Protein AF-A0A558BSB6-F1 (afdb_monomer)

Radius of gyration: 21.32 Å; Cα contacts (8 Å, |Δi|>4): 314; chains: 1; bounding box: 50×53×69 Å

Secondary structure (DSSP, 8-state):
--------SSS--------EE--HHHHHHHHHHHHHHHHHHHHHHHHTSEEEEEEEEETT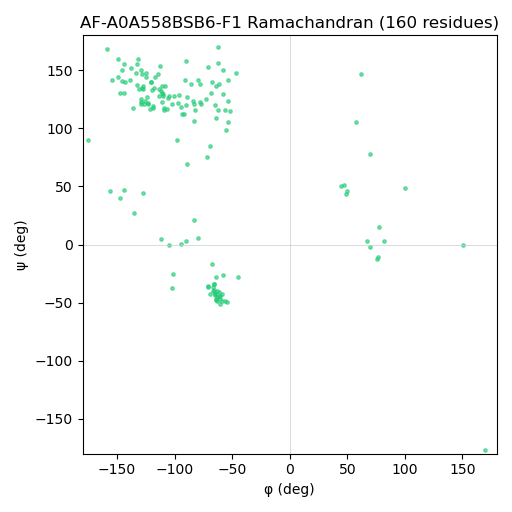EEEEEEEEEEEE--SSSSPPEEEEEEEEEEE-TTS-EEEEEEEEETTEEEEEEEEETTEEEEEEE-PPPTT-GGGS-SS-EEEETTTEEEETTEEEEPPP--

Mean predicted aligned error: 10.02 Å

Solvent-accessible surface area (backbone atoms only — not comparable to full-atom values): 9393 Å² total; per-residue (Å²): 138,84,79,88,87,89,87,85,85,84,84,76,86,74,71,79,70,67,67,70,42,69,53,50,67,60,23,49,51,48,44,49,52,52,51,50,53,50,52,51,53,51,51,55,53,54,75,65,23,68,78,45,77,48,79,49,80,56,97,82,37,50,34,43,38,38,34,34,50,32,77,47,75,57,90,74,94,57,73,83,36,44,37,37,38,39,39,38,40,36,45,45,86,86,73,50,36,39,36,37,40,37,34,25,50,74,85,40,67,36,33,41,38,34,26,52,71,88,39,72,48,36,37,41,32,44,78,72,65,89,94,57,74,90,82,62,79,92,69,35,34,38,40,37,68,92,41,41,29,32,45,74,86,39,35,23,36,44,73,82,85,127

pLDDT: mean 81.78, std 16.28, range [41.81, 97.94]

Sequence (162 aa):
MKLLILSICLLSITAAQAQQITDPQQAIAARDTLLHEADHLLHFVQQASAPYQTNAVTRGKRRVVVWGQMLSTPSYPLEKRLIQWRQVTRYRRNGRVQQYRQVTLNGRILMRQELLNSHTIWLVITRPLPGTQDKLPRHLGNYLASGFVTLDSKRYLLPRVE

Organism: NCBI:txid2594794

Nearest PDB structures (foldseek):
  4akr-assembly1_A  TM=4.573E-01  e=6.116E-01  Dictyostelium discoideum AX2
  7t5q-assembly1_I  TM=4.350E-01  e=1.156E+00  Homo sapiens
  8ptk-assembly1_K  TM=4.564E-01  e=3.001E+00  Sus scrofa
  8f8q-assembly1_G  TM=4.819E-01  e=6.306E+00  Homo sapiens

Structure (mmCIF, N/CA/C/O backbone):
data_AF-A0A558BSB6-F1
#
_entry.id   AF-A0A558BSB6-F1
#
loop_
_atom_site.group_PDB
_atom_site.id
_atom_site.type_symbol
_atom_site.label_atom_id
_atom_site.label_alt_id
_atom_site.label_comp_id
_atom_site.label_asym_id
_atom_site.label_entity_id
_atom_site.label_seq_id
_atom_site.pdbx_PDB_ins_code
_atom_site.Cartn_x
_atom_site.Cartn_y
_atom_site.Cartn_z
_atom_site.occupancy
_atom_site.B_iso_or_equiv
_atom_site.auth_seq_id
_atom_site.auth_comp_id
_atom_site.auth_asym_id
_atom_site.auth_atom_id
_atom_site.pdbx_PDB_model_num
ATOM 1 N N . MET A 1 1 ? 31.105 25.591 51.746 1.00 41.81 1 MET A N 1
ATOM 2 C CA . MET A 1 1 ? 31.261 26.302 50.458 1.00 41.81 1 MET A CA 1
ATOM 3 C C . MET A 1 1 ? 30.480 25.556 49.386 1.00 41.81 1 MET A C 1
ATOM 5 O O . MET A 1 1 ? 30.780 24.397 49.154 1.00 41.81 1 MET A O 1
ATOM 9 N N . LYS A 1 2 ? 29.518 26.252 48.764 1.00 42.12 2 LYS A N 1
ATOM 10 C CA . LYS A 1 2 ? 28.885 25.968 47.460 1.00 42.12 2 LYS A CA 1
ATOM 11 C C . LYS A 1 2 ? 27.961 24.742 47.365 1.00 42.12 2 LYS A C 1
ATOM 13 O O . LYS A 1 2 ? 28.295 23.708 46.803 1.00 42.12 2 LYS A O 1
ATOM 18 N N . LEU A 1 3 ? 26.749 24.962 47.883 1.00 46.06 3 LEU A N 1
ATOM 19 C CA . LEU A 1 3 ? 25.497 24.388 47.390 1.00 46.06 3 LEU A CA 1
ATOM 20 C C . LEU A 1 3 ? 25.199 24.845 45.950 1.00 46.06 3 LEU A C 1
ATOM 22 O O . LEU A 1 3 ? 25.574 25.954 45.579 1.00 46.06 3 LEU A O 1
ATOM 26 N N . LEU A 1 4 ? 24.399 24.016 45.265 1.00 52.50 4 LEU A N 1
ATOM 27 C CA . LEU A 1 4 ? 23.390 24.374 44.257 1.00 52.50 4 LEU A CA 1
ATOM 28 C C . LEU A 1 4 ? 23.890 25.171 43.048 1.00 52.50 4 LEU A C 1
ATOM 30 O O . LEU A 1 4 ? 24.070 26.369 43.151 1.00 52.50 4 LEU A O 1
ATOM 34 N N . ILE A 1 5 ? 24.004 24.507 41.896 1.00 54.50 5 ILE A N 1
ATOM 35 C CA . ILE A 1 5 ? 23.436 24.899 40.587 1.00 54.50 5 ILE A CA 1
ATOM 36 C C . ILE A 1 5 ? 23.756 23.723 39.653 1.00 54.50 5 ILE A C 1
ATOM 38 O O . ILE A 1 5 ? 24.817 23.670 39.046 1.00 54.50 5 ILE A O 1
ATOM 42 N N . LEU A 1 6 ? 22.869 22.733 39.572 1.00 48.62 6 LEU A N 1
ATOM 43 C CA . LEU A 1 6 ? 22.803 21.844 38.404 1.00 48.62 6 LEU A CA 1
ATOM 44 C C . LEU A 1 6 ? 21.397 21.237 38.288 1.00 48.62 6 LEU A C 1
ATOM 46 O O . LEU A 1 6 ? 21.216 20.036 38.143 1.00 48.62 6 LEU A O 1
ATOM 50 N N . SER A 1 7 ? 20.376 22.084 38.433 1.00 53.22 7 SER A N 1
ATOM 51 C CA . SER A 1 7 ? 18.966 21.678 38.428 1.00 53.22 7 SER A CA 1
ATOM 52 C C . SER A 1 7 ? 18.146 22.487 37.418 1.00 53.22 7 SER A C 1
ATOM 54 O O . SER A 1 7 ? 17.066 22.963 37.750 1.00 53.22 7 SER A O 1
ATOM 56 N N . ILE A 1 8 ? 18.662 22.699 36.198 1.00 55.75 8 ILE A N 1
ATOM 57 C CA . ILE A 1 8 ? 17.939 23.418 35.126 1.00 55.75 8 ILE A CA 1
ATOM 58 C C . ILE A 1 8 ? 18.233 22.813 33.736 1.00 55.75 8 ILE A C 1
ATOM 60 O O . ILE A 1 8 ? 18.517 23.528 32.787 1.00 55.75 8 ILE A O 1
ATOM 64 N N . CYS A 1 9 ? 18.171 21.485 33.590 1.00 48.56 9 CYS A N 1
ATOM 65 C CA . CYS A 1 9 ? 18.155 20.832 32.264 1.00 48.56 9 CYS A CA 1
ATOM 66 C C . CYS A 1 9 ? 17.106 19.706 32.168 1.00 48.56 9 CYS A C 1
ATOM 68 O O . CYS A 1 9 ? 17.274 18.764 31.402 1.00 48.56 9 CYS A O 1
ATOM 70 N N . LEU A 1 10 ? 16.026 19.775 32.957 1.00 50.56 10 LEU A N 1
ATOM 71 C CA . LEU A 1 10 ? 14.924 18.795 32.925 1.00 50.56 10 LEU A CA 1
ATOM 72 C C . LEU A 1 10 ? 13.603 19.368 32.388 1.00 50.56 10 LEU A C 1
ATOM 74 O O . LEU A 1 10 ? 12.590 18.675 32.369 1.00 50.56 10 LEU A O 1
ATOM 78 N N . LEU A 1 11 ? 13.598 20.617 31.922 1.00 50.12 11 LEU A N 1
ATOM 79 C CA . LEU A 1 11 ? 12.410 21.254 31.366 1.00 50.12 11 LEU A CA 1
ATOM 80 C C . LEU A 1 11 ? 12.478 21.279 29.839 1.00 50.12 11 LEU A C 1
ATOM 82 O O . LEU A 1 11 ? 13.335 21.938 29.258 1.00 50.12 11 LEU A O 1
ATOM 86 N N . SER A 1 12 ? 11.467 20.646 29.236 1.00 48.56 12 SER A N 1
ATOM 87 C CA . SER A 1 12 ? 11.007 20.812 27.848 1.00 48.56 12 SER A CA 1
ATOM 88 C C . SER A 1 12 ? 11.451 19.756 26.832 1.00 48.56 12 SER A C 1
ATOM 90 O O . SER A 1 12 ? 11.797 20.079 25.702 1.00 48.56 12 SER A O 1
ATOM 92 N N . ILE A 1 13 ? 11.296 18.472 27.166 1.00 50.94 13 ILE A N 1
ATOM 93 C CA . ILE A 1 13 ? 10.812 17.525 26.148 1.00 50.94 13 ILE A CA 1
ATOM 94 C C . ILE A 1 13 ? 9.285 17.542 26.238 1.00 50.94 13 ILE A C 1
ATOM 96 O O . ILE A 1 13 ? 8.650 16.597 26.702 1.00 50.94 13 ILE A O 1
ATOM 100 N N . THR A 1 14 ? 8.667 18.654 25.839 1.00 51.31 14 THR A N 1
ATOM 101 C CA . THR A 1 14 ? 7.265 18.626 25.428 1.00 51.31 14 THR A CA 1
ATOM 102 C C . THR A 1 14 ? 7.240 17.859 24.115 1.00 51.31 14 THR A C 1
ATOM 104 O O . THR A 1 14 ? 7.341 18.420 23.028 1.00 51.31 14 THR A O 1
ATOM 107 N N . ALA A 1 15 ? 7.179 16.530 24.218 1.00 48.78 15 ALA A N 1
ATOM 108 C CA . ALA A 1 15 ? 6.766 15.697 23.108 1.00 48.78 15 ALA A CA 1
ATOM 109 C C . ALA A 1 15 ? 5.416 16.259 22.659 1.00 48.78 15 ALA A C 1
ATOM 111 O O . ALA A 1 15 ? 4.431 16.134 23.386 1.00 48.78 15 ALA A O 1
ATOM 112 N N . ALA A 1 16 ? 5.403 16.963 21.526 1.00 49.91 16 ALA A N 1
ATOM 113 C CA . ALA A 1 16 ? 4.189 17.459 20.909 1.00 49.91 16 ALA A CA 1
ATOM 114 C C . ALA A 1 16 ? 3.287 16.243 20.696 1.00 49.91 16 ALA A C 1
ATOM 116 O O . ALA A 1 16 ? 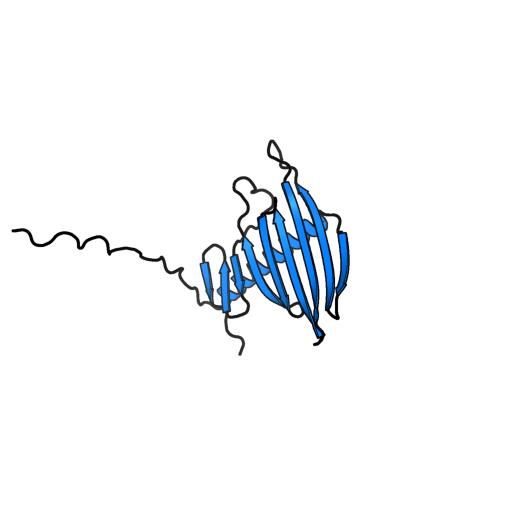3.499 15.443 19.782 1.00 49.91 16 ALA A O 1
ATOM 117 N N . GLN A 1 17 ? 2.342 16.038 21.613 1.00 56.31 17 GLN A N 1
ATOM 118 C CA . GLN A 1 17 ? 1.348 14.997 21.479 1.00 56.31 17 GLN A CA 1
ATOM 119 C C . GLN A 1 17 ? 0.549 15.383 20.244 1.00 56.31 17 GLN A C 1
ATOM 121 O O . GLN A 1 17 ? -0.143 16.399 20.244 1.00 56.31 17 GLN A O 1
ATOM 126 N N . ALA A 1 18 ? 0.728 14.633 19.155 1.00 62.97 18 ALA A N 1
ATOM 127 C CA . ALA A 1 18 ? -0.047 14.835 17.945 1.00 62.97 18 ALA A CA 1
ATOM 128 C C . ALA A 1 18 ? -1.526 14.823 18.342 1.00 62.97 18 ALA A C 1
ATOM 130 O O . ALA A 1 18 ? -2.014 13.812 18.851 1.00 62.97 18 ALA A O 1
ATOM 131 N N . GLN A 1 19 ? -2.199 15.965 18.177 1.00 70.62 19 GLN A N 1
ATOM 132 C CA . GLN A 1 19 ? -3.580 16.143 18.599 1.00 70.62 19 GLN A CA 1
ATOM 133 C C . GLN A 1 19 ? -4.433 15.065 17.924 1.00 70.62 19 GLN A C 1
ATOM 135 O O . GLN A 1 19 ? -4.503 14.990 16.695 1.00 70.62 19 GLN A O 1
ATOM 140 N N . GLN A 1 20 ? -5.007 14.179 18.737 1.00 79.69 20 GLN A N 1
ATOM 141 C CA . GLN A 1 20 ? -5.822 13.077 18.251 1.00 79.69 20 GLN A CA 1
ATOM 142 C C . GLN A 1 20 ? -7.231 13.598 17.977 1.00 79.69 20 GLN A C 1
ATOM 144 O O . GLN A 1 20 ? -7.931 14.021 18.893 1.00 79.69 20 GLN A O 1
ATOM 149 N N . ILE A 1 21 ? -7.641 13.561 16.714 1.00 84.12 21 ILE A N 1
ATOM 150 C CA . ILE A 1 21 ? -8.987 13.933 16.285 1.00 84.12 21 ILE A CA 1
ATOM 151 C C . ILE A 1 21 ? -9.896 12.714 16.477 1.00 84.12 21 ILE A C 1
ATOM 153 O O . ILE A 1 21 ? -9.616 11.627 15.967 1.00 84.12 21 ILE A O 1
ATOM 157 N N . THR A 1 22 ? -10.969 12.884 17.244 1.00 86.12 22 THR A N 1
ATOM 158 C CA . THR A 1 22 ? -11.931 11.820 17.581 1.00 86.12 22 THR A CA 1
ATOM 159 C C . THR A 1 22 ? -13.249 11.926 16.819 1.00 86.12 22 THR A C 1
ATOM 161 O O . THR A 1 22 ? -14.113 11.074 17.003 1.00 86.12 22 THR A O 1
ATOM 164 N N . ASP A 1 23 ? -13.407 12.937 15.961 1.00 91.69 23 ASP A N 1
ATOM 165 C CA . ASP A 1 23 ? -14.574 13.068 15.089 1.00 91.69 23 ASP A CA 1
ATOM 166 C C . ASP A 1 23 ? -14.634 11.867 14.117 1.00 91.69 23 ASP A C 1
ATOM 168 O O . ASP A 1 23 ? -13.732 11.707 13.281 1.00 91.69 23 ASP A O 1
ATOM 172 N N . PRO A 1 24 ? -15.672 11.012 14.212 1.00 89.94 24 PRO A N 1
ATOM 173 C CA . PRO A 1 24 ? -15.762 9.793 13.421 1.00 89.94 24 PRO A CA 1
ATOM 174 C C . PRO A 1 24 ? -15.901 10.076 11.923 1.00 89.94 24 PRO A C 1
ATOM 176 O O . PRO A 1 24 ? -15.351 9.321 11.121 1.00 89.94 24 PRO A O 1
ATOM 179 N N . GLN A 1 25 ? -16.581 11.158 11.525 1.00 93.00 25 GLN A N 1
ATOM 180 C CA . GLN A 1 25 ? -16.742 11.502 10.111 1.00 93.00 25 GLN A CA 1
ATOM 181 C C . GLN A 1 25 ? -15.407 11.942 9.510 1.00 93.00 25 GLN A C 1
ATOM 183 O O . GLN A 1 25 ? -15.032 11.481 8.432 1.00 93.00 25 GLN A O 1
ATOM 188 N N . GLN A 1 26 ? -14.642 12.757 10.241 1.00 93.31 26 GLN A N 1
ATOM 189 C CA . GLN A 1 26 ? -13.303 13.165 9.809 1.00 93.31 26 GLN A CA 1
ATOM 190 C C . GLN A 1 26 ? -12.328 11.986 9.764 1.00 93.31 26 GLN A C 1
ATOM 192 O O . GLN A 1 26 ? -11.526 11.891 8.837 1.00 93.31 26 GLN A O 1
ATOM 197 N N . ALA A 1 27 ? -12.401 11.065 10.728 1.00 92.69 27 ALA A N 1
ATOM 198 C CA . ALA A 1 27 ? -11.560 9.872 10.738 1.00 92.69 27 ALA A CA 1
ATOM 199 C C . ALA A 1 27 ? -11.852 8.942 9.549 1.00 92.69 27 ALA A C 1
ATOM 201 O O . ALA A 1 27 ? -10.922 8.424 8.925 1.00 92.69 27 ALA A O 1
ATOM 202 N N . ILE A 1 28 ? -13.132 8.751 9.212 1.00 93.00 28 ILE A N 1
ATOM 203 C CA . ILE A 1 28 ? -13.558 7.982 8.036 1.00 93.00 28 ILE A CA 1
ATOM 204 C C . ILE A 1 28 ? -13.088 8.670 6.752 1.00 93.00 28 ILE A C 1
ATOM 206 O O . ILE A 1 28 ? -12.457 8.021 5.921 1.00 93.00 28 ILE A O 1
ATOM 210 N N . ALA A 1 29 ? -13.299 9.982 6.622 1.00 94.75 29 ALA A N 1
ATOM 211 C CA . ALA A 1 29 ? -12.831 10.741 5.467 1.00 94.75 29 ALA A CA 1
ATOM 212 C C . ALA A 1 29 ? -11.305 10.646 5.308 1.00 94.75 29 ALA A C 1
ATOM 214 O O . ALA A 1 29 ? -10.810 10.412 4.211 1.00 94.75 29 ALA A O 1
ATOM 215 N N . ALA A 1 30 ? -10.544 10.744 6.403 1.00 94.69 30 ALA A N 1
ATOM 216 C CA . ALA A 1 30 ? -9.090 10.610 6.368 1.00 94.69 30 ALA A CA 1
ATOM 217 C C . ALA A 1 30 ? -8.634 9.213 5.912 1.00 94.69 30 ALA A C 1
ATOM 219 O O . ALA A 1 30 ? -7.679 9.093 5.140 1.00 94.69 30 ALA A O 1
ATOM 220 N N . ARG A 1 31 ? -9.323 8.154 6.360 1.00 94.75 31 ARG A N 1
ATOM 221 C CA . ARG A 1 31 ? -9.105 6.783 5.874 1.00 94.75 31 ARG A CA 1
ATOM 222 C C . ARG A 1 31 ? -9.367 6.690 4.376 1.00 94.75 31 ARG A C 1
ATOM 224 O O . ARG A 1 31 ? -8.519 6.173 3.653 1.00 94.75 31 ARG A O 1
ATOM 231 N N . ASP A 1 32 ? -10.518 7.171 3.927 1.00 95.44 32 ASP A N 1
ATOM 232 C CA . ASP A 1 32 ? -10.952 7.027 2.539 1.00 95.44 32 ASP A CA 1
ATOM 233 C C . ASP A 1 32 ? -10.048 7.825 1.592 1.00 95.44 32 ASP A C 1
ATOM 235 O O . ASP A 1 32 ? -9.672 7.310 0.541 1.00 95.44 32 ASP A O 1
ATOM 239 N N . THR A 1 33 ? -9.576 9.004 2.012 1.00 95.81 33 THR A N 1
ATOM 240 C CA . THR A 1 33 ? -8.545 9.774 1.301 1.00 95.81 33 THR A CA 1
ATOM 241 C C . THR A 1 33 ? -7.269 8.959 1.09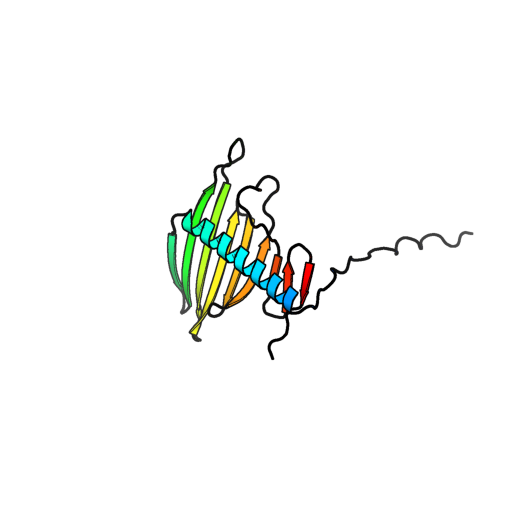4 1.00 95.81 33 THR A C 1
ATOM 243 O O . THR A 1 33 ? -6.766 8.888 -0.025 1.00 95.81 33 THR A O 1
ATOM 246 N N . LEU A 1 34 ? -6.744 8.297 2.134 1.00 95.44 34 LEU A N 1
ATOM 247 C CA . LEU A 1 34 ? -5.538 7.473 1.978 1.00 95.44 34 LEU A CA 1
ATOM 248 C C . LEU A 1 34 ? -5.769 6.253 1.084 1.00 95.44 34 LEU A C 1
ATOM 250 O O . LEU A 1 34 ? -4.893 5.904 0.296 1.00 95.44 34 LEU A O 1
ATOM 254 N N . LEU A 1 35 ? -6.920 5.589 1.212 1.00 95.75 35 LEU A N 1
ATOM 255 C CA . LEU A 1 35 ? -7.255 4.441 0.367 1.00 95.75 35 LEU A CA 1
ATOM 256 C C . LEU A 1 35 ? -7.355 4.860 -1.103 1.00 95.75 35 LEU A C 1
ATOM 258 O O . LEU A 1 35 ? -6.759 4.212 -1.961 1.00 95.75 35 LEU A O 1
ATOM 262 N N . HIS A 1 36 ? -8.022 5.982 -1.372 1.00 95.50 36 HIS A N 1
ATOM 263 C CA . HIS A 1 36 ? -8.125 6.551 -2.709 1.00 95.50 36 HIS A CA 1
ATOM 264 C C . HIS A 1 36 ? -6.750 6.912 -3.286 1.00 95.50 36 HIS A C 1
ATOM 266 O O . HIS A 1 36 ? -6.451 6.563 -4.426 1.00 95.50 36 HIS A O 1
ATOM 272 N N . GLU A 1 37 ? -5.883 7.545 -2.492 1.00 94.50 37 GLU A N 1
ATOM 273 C CA . GLU A 1 37 ? -4.521 7.896 -2.908 1.00 94.50 37 GLU A CA 1
ATOM 274 C C . GLU A 1 37 ? -3.689 6.646 -3.249 1.00 94.50 37 GLU A C 1
ATOM 276 O O . GLU A 1 37 ? -2.961 6.624 -4.246 1.00 94.50 37 GLU A O 1
ATOM 281 N N . ALA A 1 38 ? -3.818 5.578 -2.454 1.00 94.56 38 ALA A N 1
ATOM 282 C CA . ALA A 1 38 ? -3.145 4.309 -2.7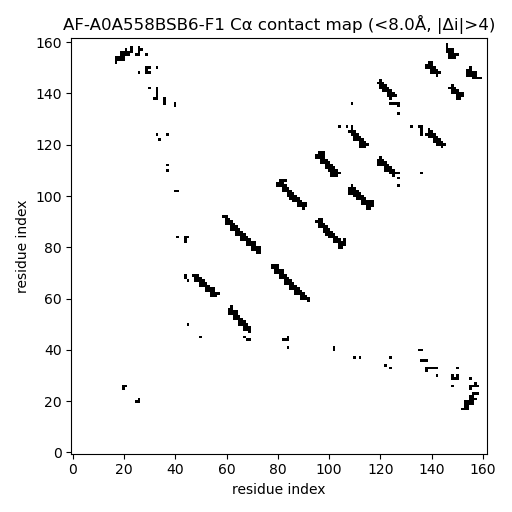10 1.00 94.56 38 ALA A CA 1
ATOM 283 C C . ALA A 1 38 ? -3.619 3.664 -4.020 1.00 94.56 38 ALA A C 1
ATOM 285 O O . ALA A 1 38 ? -2.788 3.247 -4.832 1.00 94.56 38 ALA A O 1
ATOM 286 N N . ASP A 1 39 ? -4.933 3.604 -4.241 1.00 93.69 39 ASP A N 1
ATOM 287 C CA . ASP A 1 39 ? -5.511 3.022 -5.452 1.00 93.69 39 ASP A CA 1
ATOM 288 C C . ASP A 1 39 ? -5.135 3.838 -6.693 1.00 93.69 39 ASP A C 1
ATOM 290 O O . ASP A 1 39 ? -4.699 3.266 -7.695 1.00 93.69 39 ASP A O 1
ATOM 294 N N . HIS A 1 40 ? -5.202 5.170 -6.608 1.00 92.31 40 HIS A N 1
ATOM 295 C CA . HIS A 1 40 ? -4.779 6.068 -7.679 1.00 92.31 40 HIS A CA 1
ATOM 296 C C . HIS A 1 40 ? -3.301 5.860 -8.039 1.00 92.31 40 HIS A C 1
ATOM 298 O O . HIS A 1 40 ? -2.969 5.672 -9.212 1.00 92.31 40 HIS A O 1
ATOM 304 N N . LEU A 1 41 ? -2.405 5.831 -7.043 1.00 90.75 41 LEU A N 1
ATOM 305 C CA . LEU A 1 41 ? -0.975 5.612 -7.269 1.00 90.75 41 LEU A CA 1
ATOM 306 C C . LEU A 1 41 ? -0.705 4.243 -7.902 1.00 90.75 41 LEU A C 1
ATOM 308 O O . LEU A 1 41 ? 0.097 4.138 -8.830 1.00 90.75 41 LEU A O 1
ATOM 312 N N . LEU A 1 42 ? -1.357 3.187 -7.411 1.00 91.69 42 LEU A N 1
ATOM 313 C CA . LEU A 1 42 ? -1.180 1.847 -7.958 1.00 91.69 42 LEU A CA 1
ATOM 314 C C . LEU A 1 42 ? -1.653 1.774 -9.410 1.00 91.69 42 LEU A C 1
ATOM 316 O O . LEU A 1 42 ? -0.915 1.284 -10.263 1.00 91.69 42 LEU A O 1
ATOM 320 N N . HIS A 1 43 ? -2.853 2.284 -9.682 1.00 91.06 43 HIS A N 1
ATOM 321 C CA . HIS A 1 43 ? -3.453 2.295 -11.008 1.00 91.06 43 HIS A CA 1
ATOM 322 C C . HIS A 1 43 ? -2.592 3.079 -12.004 1.00 91.06 43 HIS A C 1
ATOM 324 O O . HIS A 1 43 ? -2.272 2.567 -13.075 1.00 91.06 43 HIS A O 1
ATOM 330 N N . PHE A 1 44 ? -2.130 4.270 -11.616 1.00 88.38 44 PHE A N 1
ATOM 331 C CA . PHE A 1 44 ? -1.236 5.094 -12.426 1.00 88.38 44 PHE A CA 1
ATOM 332 C C . PHE A 1 44 ? 0.025 4.329 -12.858 1.00 88.38 44 PHE A C 1
ATOM 334 O O . PHE A 1 44 ? 0.368 4.292 -14.040 1.00 88.38 44 PHE A O 1
ATOM 341 N N . VAL A 1 45 ? 0.709 3.673 -11.914 1.00 88.88 45 VAL A N 1
ATOM 342 C CA . VAL A 1 45 ? 1.944 2.936 -12.220 1.00 88.88 45 VAL A CA 1
ATOM 343 C C . VAL A 1 45 ? 1.655 1.663 -13.025 1.00 88.88 45 VAL A C 1
ATOM 345 O O . VAL A 1 45 ? 2.436 1.304 -13.906 1.00 88.88 45 VAL A O 1
ATOM 348 N N . GLN A 1 46 ? 0.543 0.979 -12.757 1.00 90.50 46 GLN A N 1
ATOM 349 C CA . GLN A 1 46 ? 0.143 -0.218 -13.500 1.00 90.50 46 GLN A CA 1
ATOM 350 C C . GLN A 1 46 ? -0.185 0.088 -14.961 1.00 90.50 46 GLN A C 1
ATOM 352 O O . GLN A 1 46 ? 0.256 -0.652 -15.832 1.00 90.50 46 GLN A O 1
ATOM 357 N N . GLN A 1 47 ? -0.894 1.183 -15.243 1.00 88.12 47 GLN A N 1
ATOM 358 C CA . GLN A 1 47 ? -1.200 1.593 -16.616 1.00 88.12 47 GLN A CA 1
ATOM 359 C C . GLN A 1 47 ? 0.049 1.995 -17.405 1.00 88.12 47 GLN A C 1
ATOM 361 O O . GLN A 1 47 ? 0.133 1.757 -18.606 1.00 88.12 47 GLN A O 1
ATOM 366 N N . ALA A 1 48 ? 1.025 2.597 -16.729 1.00 84.31 48 ALA A N 1
ATOM 367 C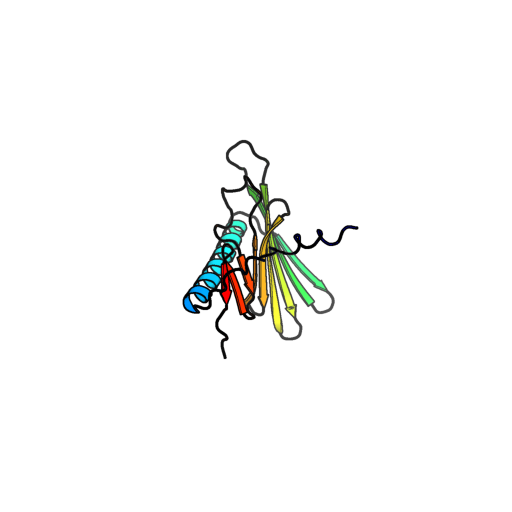 CA . ALA A 1 48 ? 2.239 3.107 -17.352 1.00 84.31 48 ALA A CA 1
ATOM 368 C C . ALA A 1 48 ? 3.392 2.082 -17.426 1.00 84.31 48 ALA A C 1
ATOM 370 O O . ALA A 1 48 ? 4.488 2.426 -17.869 1.00 84.31 48 ALA A O 1
ATOM 371 N N . SER A 1 49 ? 3.184 0.831 -16.995 1.00 85.44 49 SER A N 1
ATOM 372 C CA . SER A 1 49 ? 4.215 -0.215 -17.012 1.00 85.44 49 SER A CA 1
ATOM 373 C C . SER A 1 49 ? 3.736 -1.503 -17.675 1.00 85.44 49 SER A C 1
ATOM 375 O O . SER A 1 49 ? 2.567 -1.866 -17.605 1.00 85.44 49 SER A O 1
ATOM 377 N N . ALA A 1 50 ? 4.666 -2.241 -18.285 1.00 81.56 50 ALA A N 1
ATOM 378 C CA . ALA A 1 50 ? 4.398 -3.599 -18.746 1.00 81.56 50 ALA A CA 1
ATOM 379 C C . ALA A 1 50 ? 4.440 -4.571 -17.545 1.00 81.56 50 ALA A C 1
ATOM 381 O O . ALA A 1 50 ? 5.464 -4.619 -16.848 1.00 81.56 50 ALA A O 1
ATOM 382 N N . PRO A 1 51 ? 3.365 -5.334 -17.266 1.00 83.94 51 PRO A N 1
ATOM 383 C CA . PRO A 1 51 ? 3.342 -6.270 -16.152 1.00 83.94 51 PRO A CA 1
ATOM 384 C C . PRO A 1 51 ? 4.113 -7.555 -16.479 1.00 83.94 51 PRO A C 1
ATOM 386 O O . PRO A 1 51 ? 3.951 -8.156 -17.537 1.00 83.94 51 PRO A O 1
ATOM 389 N N . TYR A 1 52 ? 4.881 -8.031 -15.507 1.00 83.81 52 TYR A N 1
ATOM 390 C CA . TYR A 1 52 ? 5.493 -9.353 -15.473 1.00 83.81 52 TYR A CA 1
ATOM 391 C C . TYR A 1 52 ? 4.844 -10.179 -14.362 1.00 83.81 52 TYR A C 1
ATOM 393 O O . TYR A 1 52 ? 4.720 -9.734 -13.218 1.00 83.81 52 TYR A O 1
ATOM 401 N N . GLN A 1 53 ? 4.452 -11.413 -14.671 1.00 85.12 53 GLN A N 1
ATOM 402 C CA . GLN A 1 53 ? 3.848 -12.325 -13.704 1.00 85.12 53 GLN A CA 1
ATOM 403 C C . GLN A 1 53 ? 4.713 -13.565 -13.508 1.00 85.12 53 GLN A C 1
ATOM 405 O O . GLN A 1 53 ? 5.162 -14.199 -14.455 1.00 85.12 53 GLN A O 1
ATOM 410 N N . THR A 1 54 ? 4.906 -13.939 -12.248 1.00 82.25 54 THR A N 1
ATOM 411 C CA . THR A 1 54 ? 5.562 -15.183 -11.850 1.00 82.25 54 THR A CA 1
ATOM 412 C C . THR A 1 54 ? 4.681 -15.921 -10.851 1.00 82.25 54 THR A C 1
ATOM 414 O O . THR A 1 54 ? 4.140 -15.338 -9.906 1.00 82.25 54 THR A O 1
ATOM 417 N N . ASN A 1 55 ? 4.531 -17.226 -11.055 1.00 76.81 55 ASN A N 1
ATOM 418 C CA . ASN A 1 55 ? 3.782 -18.103 -10.165 1.00 76.81 55 ASN A CA 1
ATOM 419 C C . ASN A 1 55 ? 4.780 -19.024 -9.462 1.00 76.81 55 ASN A C 1
ATOM 421 O O . ASN A 1 55 ? 5.595 -19.666 -10.116 1.00 76.81 55 ASN A O 1
ATOM 425 N N . ALA A 1 56 ? 4.722 -19.091 -8.134 1.00 68.94 56 ALA A N 1
ATOM 426 C CA . ALA A 1 56 ? 5.561 -19.986 -7.349 1.00 68.94 56 ALA A CA 1
ATOM 427 C C . ALA A 1 56 ? 4.679 -20.848 -6.444 1.00 68.94 56 ALA A C 1
ATOM 429 O O . ALA A 1 56 ? 3.900 -20.343 -5.628 1.00 68.94 56 ALA A O 1
ATOM 430 N N . VAL A 1 57 ? 4.814 -22.165 -6.579 1.00 62.25 57 VAL A N 1
ATOM 431 C CA . VAL A 1 57 ? 4.162 -23.145 -5.709 1.00 62.25 57 VAL A CA 1
ATOM 432 C C . VAL A 1 57 ? 5.236 -23.739 -4.809 1.00 62.25 57 VAL A C 1
ATOM 434 O O . VAL A 1 57 ? 6.168 -24.376 -5.285 1.00 62.25 57 VAL A O 1
ATOM 437 N N . THR A 1 58 ? 5.137 -23.529 -3.496 1.00 58.53 58 THR A N 1
ATOM 438 C CA . THR A 1 58 ? 6.085 -24.128 -2.542 1.00 58.53 58 THR A CA 1
ATOM 439 C C . THR A 1 58 ? 5.319 -24.680 -1.342 1.00 58.53 58 THR A C 1
ATOM 441 O O . THR A 1 58 ? 4.644 -23.934 -0.632 1.00 58.53 58 THR A O 1
ATOM 444 N N . ARG A 1 59 ? 5.394 -26.004 -1.128 1.00 56.66 59 ARG A N 1
ATOM 445 C CA . ARG A 1 59 ? 4.894 -26.735 0.061 1.00 56.66 59 ARG A CA 1
ATOM 446 C C . ARG A 1 59 ? 3.484 -26.326 0.541 1.00 56.66 59 ARG A C 1
ATOM 448 O O . ARG A 1 59 ? 3.253 -26.042 1.717 1.00 56.66 59 ARG A O 1
ATOM 455 N N . GLY A 1 60 ? 2.513 -26.296 -0.372 1.00 56.44 60 GLY A N 1
ATOM 456 C CA . GLY A 1 60 ? 1.103 -26.035 -0.041 1.00 56.44 60 GLY A CA 1
ATOM 457 C C . GLY A 1 60 ? 0.749 -24.565 0.217 1.00 56.44 60 GLY A C 1
ATOM 458 O O . GLY A 1 60 ? -0.318 -24.290 0.762 1.00 56.44 60 GLY A O 1
ATOM 459 N N . LYS A 1 61 ? 1.619 -23.623 -0.162 1.00 64.94 61 LYS A N 1
ATOM 460 C CA . LYS A 1 61 ? 1.289 -22.200 -0.308 1.00 64.94 61 LYS A CA 1
ATOM 461 C C . LYS A 1 61 ? 1.307 -21.878 -1.802 1.00 64.94 61 LYS A C 1
ATOM 463 O O . LYS A 1 61 ? 2.358 -21.983 -2.436 1.00 64.94 61 LYS A O 1
ATOM 468 N N . ARG A 1 62 ? 0.154 -21.512 -2.372 1.00 83.88 62 ARG A N 1
ATOM 469 C CA . ARG A 1 62 ? 0.093 -20.969 -3.738 1.00 83.88 62 ARG A CA 1
ATOM 470 C C . ARG A 1 62 ? 0.404 -19.480 -3.648 1.00 83.88 62 ARG A C 1
ATOM 472 O O . ARG A 1 62 ? -0.267 -18.752 -2.911 1.00 83.88 62 ARG A O 1
ATOM 479 N N . ARG A 1 63 ? 1.451 -19.040 -4.342 1.00 89.25 63 ARG A N 1
ATOM 480 C CA . ARG A 1 63 ? 1.884 -17.645 -4.363 1.00 89.25 63 ARG A CA 1
ATOM 481 C C . ARG A 1 63 ? 1.934 -17.155 -5.802 1.00 89.25 63 ARG A C 1
ATOM 483 O O . ARG A 1 63 ? 2.619 -17.737 -6.635 1.00 89.25 63 ARG A O 1
ATOM 490 N N . VAL A 1 64 ? 1.257 -16.046 -6.054 1.00 91.19 64 VAL A N 1
ATOM 491 C CA . VAL A 1 64 ? 1.327 -15.317 -7.321 1.00 91.19 64 VAL A CA 1
ATOM 492 C C . VAL A 1 64 ? 2.041 -14.004 -7.053 1.00 91.19 64 VAL A C 1
ATOM 494 O O . VAL A 1 64 ? 1.721 -13.312 -6.087 1.00 91.19 64 VAL A O 1
ATOM 497 N N . VAL A 1 65 ? 3.042 -13.681 -7.863 1.00 92.44 65 VAL A N 1
ATOM 498 C CA . VAL A 1 65 ? 3.747 -12.402 -7.810 1.00 92.44 65 VAL A CA 1
ATOM 499 C C . VAL A 1 65 ? 3.606 -11.737 -9.166 1.00 92.44 65 VAL A C 1
ATOM 501 O O . VAL A 1 65 ? 4.120 -12.240 -10.159 1.00 92.44 65 VAL A O 1
ATOM 504 N N . VAL A 1 66 ? 2.945 -10.590 -9.188 1.00 93.06 66 VAL A N 1
ATOM 505 C CA . VAL A 1 66 ? 2.890 -9.702 -10.347 1.00 93.06 66 VAL A CA 1
ATOM 506 C C . VAL A 1 66 ? 3.735 -8.484 -10.019 1.00 93.06 66 VAL A C 1
ATOM 508 O O . VAL A 1 66 ? 3.695 -7.991 -8.893 1.00 93.06 66 VAL A O 1
ATOM 511 N N . TRP A 1 67 ? 4.549 -8.022 -10.947 1.00 93.12 67 TRP A N 1
ATOM 512 C CA . TRP A 1 67 ? 5.378 -6.844 -10.755 1.00 93.12 67 TRP A CA 1
ATOM 513 C C . TRP A 1 67 ? 5.591 -6.144 -12.085 1.00 93.12 67 TRP A C 1
ATOM 515 O O . TRP A 1 67 ? 5.437 -6.743 -13.141 1.00 93.12 67 TRP A O 1
ATOM 525 N N . GLY A 1 68 ? 5.947 -4.874 -12.042 1.00 91.88 68 GLY A N 1
ATOM 526 C CA . GLY A 1 68 ? 6.250 -4.109 -13.238 1.00 91.88 68 GLY A CA 1
ATOM 527 C C . GLY A 1 68 ? 7.101 -2.909 -12.887 1.00 91.88 68 GLY A C 1
ATOM 528 O O . GLY A 1 68 ? 7.290 -2.573 -11.713 1.00 91.88 68 GLY A O 1
ATOM 529 N N . GLN A 1 69 ? 7.647 -2.278 -13.914 1.00 90.06 69 GLN A N 1
ATOM 530 C CA . GLN A 1 69 ? 8.458 -1.084 -13.753 1.00 90.06 69 GLN A CA 1
ATOM 531 C C . GLN A 1 69 ? 8.266 -0.130 -14.921 1.00 90.06 69 GLN A C 1
ATOM 533 O O . GLN A 1 69 ? 8.012 -0.558 -16.046 1.00 90.06 69 GLN A O 1
ATOM 538 N N . MET A 1 70 ? 8.423 1.156 -14.641 1.00 86.38 70 MET A N 1
ATOM 539 C CA . MET A 1 70 ? 8.453 2.215 -15.635 1.00 86.38 70 MET A CA 1
ATOM 540 C C . MET A 1 70 ? 9.615 3.162 -15.356 1.00 86.38 70 MET A C 1
ATOM 542 O O . MET A 1 70 ? 9.987 3.403 -14.203 1.00 86.38 70 MET A O 1
ATOM 546 N N . LEU A 1 71 ? 10.172 3.717 -16.426 1.00 81.75 71 LEU A N 1
ATOM 547 C CA . LEU A 1 71 ? 11.116 4.819 -16.341 1.00 81.75 71 LEU A CA 1
ATOM 548 C C . LEU A 1 71 ? 10.334 6.121 -16.497 1.00 81.75 71 LEU A C 1
ATOM 550 O O . LEU A 1 71 ? 9.726 6.363 -17.534 1.00 81.75 71 LEU A O 1
ATOM 554 N N . SER A 1 72 ? 10.359 6.962 -15.470 1.00 73.50 72 SER A N 1
ATOM 555 C CA . SER A 1 72 ? 9.899 8.340 -15.567 1.00 73.50 72 SER A CA 1
ATOM 556 C C . SER A 1 72 ? 11.099 9.211 -15.925 1.00 73.50 72 SER A C 1
ATOM 558 O O . SER A 1 72 ? 12.023 9.378 -15.128 1.00 73.50 72 SER A O 1
ATOM 560 N N . THR A 1 73 ? 11.093 9.777 -17.126 1.00 62.91 73 THR A N 1
ATOM 561 C CA . THR A 1 73 ? 11.985 10.875 -17.504 1.00 62.91 73 THR A CA 1
ATOM 562 C C . THR A 1 73 ? 11.444 12.167 -16.890 1.00 62.91 73 THR A C 1
ATOM 564 O O . THR A 1 73 ? 10.285 12.504 -17.135 1.00 62.91 73 THR A O 1
ATOM 567 N N . PRO A 1 74 ? 12.207 12.878 -16.042 1.00 60.50 74 PRO A N 1
ATOM 568 C CA . PRO A 1 74 ? 11.819 14.225 -15.650 1.00 60.50 74 PRO A CA 1
ATOM 569 C C . PRO A 1 74 ? 12.005 15.186 -16.830 1.00 60.50 74 PRO A C 1
ATOM 571 O O . PRO A 1 74 ? 12.856 14.974 -17.698 1.00 60.50 74 PRO A O 1
ATOM 574 N N . SER A 1 75 ? 11.216 16.256 -16.838 1.00 55.00 75 SER A N 1
ATOM 575 C CA . SER A 1 75 ? 11.336 17.366 -17.781 1.00 55.00 75 SER A CA 1
ATOM 576 C C . SER A 1 75 ? 12.580 18.204 -17.450 1.00 55.00 75 SER A C 1
ATOM 578 O O . SER A 1 75 ? 12.442 19.281 -16.895 1.00 55.00 75 SER A O 1
ATOM 580 N N . TYR A 1 76 ? 13.781 17.708 -17.782 1.00 44.56 76 TYR A N 1
ATOM 581 C CA . TYR A 1 76 ? 15.079 18.414 -17.688 1.00 44.56 76 TYR A CA 1
ATOM 582 C C . TYR A 1 76 ? 15.550 18.865 -16.273 1.00 44.56 76 TYR A C 1
ATOM 584 O O . TYR A 1 76 ? 14.764 19.308 -15.446 1.00 44.56 76 TYR A O 1
ATOM 592 N N . PRO A 1 77 ? 16.865 18.877 -15.982 1.00 52.91 77 PRO A N 1
ATOM 593 C CA . PRO A 1 77 ? 17.875 17.854 -16.209 1.00 52.91 77 PRO A CA 1
ATOM 594 C C . PRO A 1 77 ? 18.066 17.057 -14.902 1.00 52.91 77 PRO A C 1
ATOM 596 O O . PRO A 1 77 ? 18.876 17.425 -14.058 1.00 52.91 77 PRO A O 1
ATOM 599 N N . LEU A 1 78 ? 17.312 15.980 -14.686 1.00 57.19 78 LEU A N 1
ATOM 600 C CA . LEU A 1 78 ? 17.490 15.123 -13.508 1.00 57.19 78 LEU A CA 1
ATOM 601 C C . LEU A 1 78 ? 17.399 13.648 -13.910 1.00 57.19 78 LEU A C 1
ATOM 603 O O . LEU A 1 78 ? 16.796 13.290 -14.917 1.00 57.19 78 LEU A O 1
ATOM 607 N N . GLU A 1 79 ? 18.074 12.804 -13.143 1.00 62.19 79 GLU A N 1
ATOM 608 C CA . GLU A 1 79 ? 18.285 11.377 -13.387 1.00 62.19 79 GLU A CA 1
ATOM 609 C C . GLU A 1 79 ? 17.010 10.620 -13.797 1.00 62.19 79 GLU A C 1
ATOM 611 O O . GLU A 1 79 ? 15.905 10.917 -13.331 1.00 62.19 79 GLU A O 1
ATOM 616 N N . LYS A 1 80 ? 17.167 9.590 -14.643 1.00 67.69 80 LYS A N 1
ATOM 617 C CA . LYS A 1 80 ? 16.087 8.642 -14.961 1.00 67.69 80 LYS A CA 1
ATOM 618 C C . LYS A 1 80 ? 15.528 8.076 -13.656 1.00 67.69 80 LYS A C 1
ATOM 620 O O . LYS A 1 80 ? 16.265 7.490 -12.867 1.00 67.69 80 LYS A O 1
ATOM 625 N N . ARG A 1 81 ? 14.222 8.220 -13.440 1.00 78.75 81 ARG A N 1
ATOM 626 C CA . ARG A 1 81 ? 13.558 7.733 -12.228 1.00 78.75 81 ARG A CA 1
ATOM 627 C C . ARG A 1 81 ? 12.929 6.382 -12.510 1.00 78.75 81 ARG A C 1
ATOM 629 O O . ARG A 1 81 ? 12.087 6.269 -13.395 1.00 78.75 81 ARG A O 1
ATOM 636 N N . LEU A 1 82 ? 13.317 5.364 -11.758 1.00 85.94 82 LEU A N 1
ATOM 637 C CA . LEU A 1 82 ? 12.740 4.032 -11.863 1.00 85.94 82 LEU A CA 1
ATOM 638 C C . LEU A 1 82 ? 11.603 3.903 -10.854 1.00 85.94 82 LEU A C 1
ATOM 640 O O . LEU A 1 82 ? 11.837 3.878 -9.645 1.00 85.94 82 LEU A O 1
ATOM 644 N N . ILE A 1 83 ? 10.373 3.799 -11.348 1.00 88.44 83 ILE A N 1
ATOM 645 C CA . ILE A 1 83 ? 9.216 3.468 -10.520 1.00 88.44 83 ILE A CA 1
ATOM 646 C C . ILE A 1 83 ? 8.909 1.993 -10.732 1.00 88.44 83 ILE A C 1
ATOM 648 O O . ILE A 1 83 ? 8.790 1.530 -11.863 1.00 88.44 83 ILE A O 1
ATOM 652 N N . GLN A 1 84 ? 8.795 1.245 -9.644 1.00 91.75 84 GLN A N 1
ATOM 653 C CA . GLN A 1 84 ? 8.494 -0.182 -9.664 1.00 91.75 84 GLN A CA 1
ATOM 654 C C . GLN A 1 84 ? 7.272 -0.443 -8.803 1.00 91.75 84 GLN A C 1
ATOM 656 O O . GLN A 1 84 ? 7.063 0.213 -7.782 1.00 91.75 84 GLN A O 1
ATOM 661 N N . TRP A 1 85 ? 6.486 -1.438 -9.180 1.00 94.25 85 TRP A N 1
ATOM 662 C CA . TRP A 1 85 ? 5.388 -1.920 -8.364 1.00 94.25 85 TRP A CA 1
ATOM 663 C C . TRP A 1 85 ? 5.416 -3.436 -8.273 1.00 94.25 85 TRP A C 1
ATOM 665 O O . TRP A 1 85 ? 5.962 -4.138 -9.125 1.00 94.25 85 TRP A O 1
ATOM 675 N N . ARG A 1 86 ? 4.822 -3.949 -7.202 1.00 95.38 86 ARG A N 1
ATOM 676 C CA . ARG A 1 86 ? 4.735 -5.377 -6.936 1.00 95.38 86 ARG A CA 1
ATOM 677 C C . ARG A 1 86 ? 3.446 -5.695 -6.205 1.00 95.38 86 ARG A C 1
ATOM 679 O O . ARG A 1 86 ? 3.177 -5.121 -5.158 1.00 95.38 86 ARG A O 1
ATOM 686 N N . GLN A 1 87 ? 2.723 -6.687 -6.700 1.00 96.19 87 GLN A N 1
ATOM 687 C CA . GLN A 1 87 ? 1.617 -7.351 -6.032 1.00 96.19 87 GLN A CA 1
ATOM 688 C C . GLN A 1 87 ? 1.991 -8.805 -5.727 1.00 96.19 87 GLN A C 1
ATOM 690 O O . GLN A 1 87 ? 2.404 -9.561 -6.602 1.00 96.19 87 GLN A O 1
ATOM 695 N N . VAL A 1 88 ? 1.835 -9.227 -4.477 1.00 95.06 88 VAL A N 1
ATOM 696 C CA . VAL A 1 88 ? 2.003 -10.615 -4.045 1.00 95.06 88 VAL A CA 1
ATOM 697 C C . VAL A 1 88 ? 0.683 -11.112 -3.484 1.00 95.06 88 VAL A C 1
ATOM 699 O O . VAL A 1 88 ? 0.225 -10.611 -2.464 1.00 95.06 88 VAL A O 1
ATOM 702 N N . THR A 1 89 ? 0.122 -12.145 -4.097 1.00 95.44 89 THR A N 1
ATOM 703 C CA . THR A 1 89 ? -1.084 -12.829 -3.627 1.00 95.44 89 THR A CA 1
ATOM 704 C C . THR A 1 89 ? -0.692 -14.175 -3.033 1.00 95.44 89 THR A C 1
ATOM 706 O O . THR A 1 89 ? -0.002 -14.973 -3.671 1.00 95.44 89 THR A O 1
ATOM 709 N N . ARG A 1 90 ? -1.104 -14.433 -1.793 1.00 93.00 90 ARG A N 1
ATOM 710 C CA . ARG A 1 90 ? -0.857 -15.678 -1.060 1.00 93.00 90 ARG A CA 1
ATOM 711 C C . ARG A 1 90 ? -2.189 -16.334 -0.726 1.00 93.00 90 ARG A C 1
ATOM 713 O O . ARG A 1 90 ? -2.957 -15.796 0.067 1.00 93.00 90 ARG A O 1
ATOM 720 N N . TYR A 1 91 ? -2.406 -17.527 -1.263 1.00 92.31 91 TYR A N 1
ATOM 721 C CA . TYR A 1 91 ? -3.550 -18.360 -0.911 1.00 92.31 91 TYR A CA 1
ATOM 722 C C . TYR A 1 91 ? -3.168 -19.257 0.268 1.00 92.31 91 TYR A C 1
ATOM 724 O O . TYR A 1 91 ? -2.191 -20.015 0.202 1.00 92.31 91 TYR A O 1
ATOM 732 N N . ARG A 1 92 ? -3.897 -19.127 1.377 1.00 88.69 92 ARG A N 1
ATOM 733 C CA . ARG A 1 92 ? -3.703 -19.926 2.592 1.00 88.69 92 ARG A CA 1
ATOM 734 C C . ARG A 1 92 ? -4.572 -21.186 2.532 1.00 88.69 92 ARG A C 1
ATOM 736 O O . ARG A 1 92 ? -5.579 -21.225 1.837 1.00 88.69 92 ARG A O 1
ATOM 743 N N . ARG A 1 93 ? -4.195 -22.219 3.295 1.00 86.12 93 ARG A N 1
ATOM 744 C CA . ARG A 1 93 ? -4.944 -23.491 3.353 1.00 86.12 93 ARG A CA 1
ATOM 745 C C . ARG A 1 93 ? -6.354 -23.338 3.932 1.00 86.12 93 ARG A C 1
ATOM 747 O O . ARG A 1 93 ? -7.234 -24.094 3.565 1.00 86.12 93 ARG A O 1
ATOM 754 N N . ASN A 1 94 ? -6.570 -22.346 4.795 1.00 89.69 94 ASN A N 1
ATOM 755 C CA . ASN A 1 94 ? -7.870 -22.034 5.395 1.00 89.69 94 ASN A CA 1
ATOM 756 C C . ASN A 1 94 ? -8.765 -21.156 4.495 1.00 89.69 94 ASN A C 1
ATOM 758 O O . ASN A 1 94 ? -9.615 -20.436 5.006 1.00 89.69 94 ASN A O 1
ATOM 762 N N . GLY A 1 95 ? -8.511 -21.118 3.184 1.00 89.00 95 GLY A N 1
ATOM 763 C CA . GLY A 1 95 ? -9.269 -20.310 2.222 1.00 89.00 95 GLY A CA 1
ATOM 764 C C . GLY A 1 95 ? -8.961 -18.808 2.237 1.00 89.00 95 GLY A C 1
ATOM 765 O O . GLY A 1 95 ? -9.331 -18.112 1.297 1.00 89.00 95 GLY A O 1
ATOM 766 N N . ARG A 1 96 ? -8.240 -18.286 3.243 1.00 93.62 96 ARG A N 1
ATOM 767 C CA . ARG A 1 96 ? -7.908 -16.854 3.308 1.00 93.62 96 ARG A CA 1
ATOM 768 C C . ARG A 1 96 ? -6.952 -16.446 2.190 1.00 93.62 96 ARG A C 1
ATOM 770 O O . ARG A 1 96 ? -5.955 -17.127 1.920 1.00 93.62 96 ARG A O 1
ATOM 777 N N . VAL A 1 97 ? -7.203 -15.275 1.618 1.00 95.19 97 VAL A N 1
ATOM 778 C CA . VAL A 1 97 ? -6.340 -14.660 0.606 1.00 95.19 97 VAL A CA 1
ATOM 779 C C . VAL A 1 97 ? -5.650 -13.459 1.228 1.00 95.19 97 VAL A C 1
ATOM 781 O O . VAL A 1 97 ? -6.302 -12.507 1.640 1.00 95.19 97 VAL A O 1
ATOM 784 N N . GLN A 1 98 ? -4.323 -13.500 1.310 1.00 95.88 98 GLN A N 1
ATOM 785 C CA . GLN A 1 98 ? -3.531 -12.354 1.751 1.00 95.88 98 GLN A CA 1
ATOM 786 C C . GLN A 1 98 ? -2.864 -11.715 0.540 1.00 95.88 98 GLN A C 1
ATOM 788 O O . GLN A 1 98 ? -2.175 -12.404 -0.218 1.00 95.88 98 GLN A O 1
ATOM 793 N N . GLN A 1 99 ? -3.033 -10.410 0.377 1.00 96.62 99 GLN A N 1
ATOM 794 C CA . GLN A 1 99 ? -2.396 -9.642 -0.682 1.00 96.62 99 GLN A CA 1
ATOM 795 C C . GLN A 1 99 ? -1.464 -8.597 -0.086 1.00 96.62 99 GLN A C 1
ATOM 797 O O . GLN A 1 99 ? -1.725 -8.017 0.962 1.00 96.62 99 GLN A O 1
ATOM 802 N N . TYR A 1 100 ? -0.358 -8.379 -0.775 1.00 96.56 100 TYR A N 1
ATOM 803 C CA . TYR A 1 100 ? 0.618 -7.353 -0.467 1.00 96.56 100 TYR A CA 1
ATOM 804 C C . TYR A 1 100 ? 0.875 -6.565 -1.739 1.00 96.56 100 TYR A C 1
ATOM 806 O O . TYR A 1 100 ? 1.229 -7.160 -2.758 1.00 96.56 100 TYR A O 1
ATOM 814 N N . ARG A 1 101 ? 0.712 -5.250 -1.690 1.00 97.56 101 ARG A N 1
ATOM 815 C CA . ARG A 1 101 ? 0.990 -4.340 -2.800 1.00 97.56 101 ARG A CA 1
ATOM 816 C C . ARG A 1 101 ? 2.048 -3.342 -2.356 1.00 97.56 101 ARG A C 1
ATOM 818 O O . ARG A 1 101 ? 2.040 -2.890 -1.216 1.00 97.56 101 ARG A O 1
ATOM 825 N N . GLN A 1 102 ? 2.985 -3.030 -3.236 1.00 96.88 102 GLN A N 1
ATOM 826 C CA . GLN A 1 102 ? 4.036 -2.058 -2.971 1.00 96.88 102 GLN A CA 1
ATOM 827 C C . GLN A 1 102 ? 4.337 -1.267 -4.235 1.00 96.88 102 GLN A C 1
ATOM 829 O O . GLN A 1 102 ? 4.449 -1.857 -5.308 1.00 96.88 102 GLN A O 1
ATOM 834 N N . VAL A 1 103 ? 4.549 0.034 -4.071 1.00 94.94 103 VAL A N 1
ATOM 835 C CA . VAL A 1 103 ? 5.111 0.929 -5.082 1.00 94.94 103 VAL A CA 1
ATOM 836 C C . VAL A 1 103 ? 6.400 1.526 -4.531 1.00 94.94 103 VAL A C 1
ATOM 838 O O . VAL A 1 103 ? 6.454 1.972 -3.381 1.00 94.94 103 VAL A O 1
ATOM 841 N N . THR A 1 104 ? 7.450 1.519 -5.343 1.00 92.62 104 THR A N 1
ATOM 842 C CA . THR A 1 104 ? 8.757 2.089 -5.020 1.00 92.62 104 THR A CA 1
ATOM 843 C C . THR A 1 104 ? 9.227 3.035 -6.109 1.00 92.62 104 THR A C 1
ATOM 845 O O . THR A 1 104 ? 9.002 2.782 -7.286 1.00 92.62 104 THR A O 1
ATOM 848 N N . LEU A 1 105 ? 9.954 4.071 -5.718 1.00 89.44 105 LEU A N 1
ATOM 849 C CA . LEU A 1 105 ? 10.638 5.013 -6.591 1.00 89.44 105 LEU A CA 1
ATOM 850 C C . LEU A 1 105 ? 12.119 5.005 -6.231 1.00 89.44 105 LEU A C 1
ATOM 852 O O . LEU A 1 105 ? 12.475 5.272 -5.084 1.00 89.44 105 LEU A O 1
ATOM 856 N N . ASN A 1 106 ? 12.974 4.679 -7.198 1.00 87.00 106 ASN A N 1
ATOM 857 C CA . ASN A 1 106 ? 14.419 4.533 -7.011 1.00 87.00 106 ASN A CA 1
ATOM 858 C C . ASN A 1 106 ? 14.751 3.645 -5.792 1.00 87.00 106 ASN A C 1
ATOM 860 O O . ASN A 1 106 ? 15.569 3.994 -4.945 1.00 87.00 106 ASN A O 1
ATOM 864 N N . GLY A 1 107 ? 14.028 2.528 -5.646 1.00 87.69 107 GLY A N 1
ATOM 865 C CA . GLY A 1 107 ? 14.169 1.587 -4.528 1.00 87.69 107 GLY A CA 1
ATOM 866 C C . GLY A 1 107 ? 13.539 2.027 -3.198 1.00 87.69 107 GLY A C 1
ATOM 867 O O . GLY A 1 107 ? 13.389 1.199 -2.300 1.00 87.69 107 GLY A O 1
ATOM 868 N N . ARG A 1 108 ? 13.106 3.286 -3.051 1.00 89.06 108 ARG A N 1
ATOM 869 C CA . ARG A 1 108 ? 12.406 3.762 -1.847 1.00 89.06 108 ARG A CA 1
ATOM 870 C C . ARG A 1 108 ? 10.920 3.484 -1.931 1.00 89.06 108 ARG A C 1
ATOM 872 O O . ARG A 1 108 ? 10.309 3.693 -2.971 1.00 89.06 108 ARG A O 1
ATOM 879 N N . ILE A 1 109 ? 10.326 3.045 -0.830 1.00 92.19 109 ILE A N 1
ATOM 880 C CA . ILE A 1 109 ? 8.885 2.793 -0.749 1.00 92.19 109 ILE A CA 1
ATOM 881 C C . ILE A 1 109 ? 8.151 4.130 -0.838 1.00 92.19 109 ILE A C 1
ATOM 883 O O . ILE A 1 109 ? 8.497 5.070 -0.124 1.00 92.19 109 ILE A O 1
ATOM 887 N N . LEU A 1 110 ? 7.160 4.195 -1.722 1.00 93.00 110 LEU A N 1
ATOM 888 C CA . LEU A 1 110 ? 6.178 5.278 -1.800 1.00 93.00 110 LEU A CA 1
ATOM 889 C C . LEU A 1 110 ? 4.851 4.862 -1.190 1.00 93.00 110 LEU A C 1
ATOM 891 O O . LEU A 1 110 ? 4.168 5.661 -0.564 1.00 93.00 110 LEU A O 1
ATOM 895 N N . MET A 1 111 ? 4.490 3.600 -1.396 1.00 95.75 111 MET A N 1
ATOM 896 C CA . MET A 1 111 ? 3.275 3.031 -0.855 1.00 95.75 111 MET A CA 1
ATOM 897 C C . MET A 1 111 ? 3.473 1.548 -0.590 1.00 95.75 111 MET A C 1
ATOM 899 O O . MET A 1 111 ? 4.165 0.844 -1.337 1.00 95.75 111 MET A O 1
ATOM 903 N N . ARG A 1 112 ? 2.860 1.073 0.489 1.00 97.50 112 ARG A N 1
ATOM 904 C CA . ARG A 1 112 ? 2.745 -0.346 0.794 1.00 97.50 112 ARG A CA 1
ATOM 905 C C . ARG A 1 112 ? 1.393 -0.612 1.439 1.00 97.50 112 ARG A C 1
ATOM 907 O O . ARG A 1 112 ? 1.025 0.062 2.391 1.00 97.50 112 ARG A O 1
ATOM 914 N N . GLN A 1 113 ? 0.686 -1.608 0.928 1.00 97.94 113 GLN A N 1
ATOM 915 C CA . GLN A 1 113 ? -0.664 -1.968 1.339 1.00 97.94 113 GLN A CA 1
ATOM 916 C C . GLN A 1 113 ? -0.726 -3.472 1.602 1.00 97.94 113 GLN A C 1
ATOM 918 O O . GLN A 1 113 ? -0.253 -4.278 0.794 1.00 97.94 113 GLN A O 1
ATOM 923 N N . GLU A 1 114 ? -1.336 -3.855 2.716 1.00 97.50 114 GLU A N 1
ATOM 924 C CA . GLU A 1 114 ? -1.677 -5.238 3.027 1.00 97.50 114 GLU A CA 1
ATOM 925 C C . GLU A 1 114 ? -3.188 -5.412 3.047 1.00 97.50 114 GLU A C 1
ATOM 927 O O . GLU A 1 114 ? -3.914 -4.624 3.658 1.00 97.50 114 GLU A O 1
ATOM 932 N N . LEU A 1 115 ? -3.653 -6.474 2.389 1.00 97.25 115 LEU A N 1
ATOM 933 C CA . LEU A 1 115 ? -5.055 -6.842 2.338 1.00 97.25 115 LEU A CA 1
ATOM 934 C C . LEU A 1 115 ? -5.254 -8.276 2.822 1.00 97.25 115 LEU A C 1
ATOM 936 O O . LEU A 1 115 ? -4.450 -9.172 2.538 1.00 97.25 115 LEU A O 1
ATOM 940 N N . LEU A 1 116 ? -6.368 -8.497 3.507 1.00 96.12 116 LEU A N 1
ATOM 941 C CA . LEU A 1 116 ? -6.869 -9.810 3.879 1.00 96.12 116 LEU A CA 1
ATOM 942 C C . LEU A 1 116 ? -8.283 -9.959 3.325 1.00 96.12 116 LEU A C 1
ATOM 944 O O . LEU A 1 116 ? -9.154 -9.160 3.645 1.00 96.12 116 LEU A O 1
ATOM 948 N N . ASN A 1 117 ? -8.502 -10.976 2.492 1.00 95.62 117 ASN A N 1
ATOM 949 C CA . ASN A 1 117 ? -9.769 -11.209 1.795 1.00 95.62 117 ASN A CA 1
ATOM 950 C C . ASN A 1 117 ? -10.275 -9.942 1.081 1.00 95.62 117 ASN A C 1
ATOM 952 O O . ASN A 1 117 ? -11.430 -9.567 1.221 1.00 95.62 117 ASN A O 1
ATOM 956 N N . SER A 1 118 ? -9.378 -9.260 0.363 1.00 93.50 118 SER A N 1
ATOM 957 C CA . SER A 1 118 ? -9.648 -7.997 -0.345 1.00 93.50 118 SER A CA 1
ATOM 958 C C . SER A 1 118 ? -9.942 -6.774 0.541 1.00 93.50 118 SER A C 1
ATOM 960 O O . SER A 1 118 ? -10.154 -5.692 0.005 1.00 93.50 118 SER A O 1
ATOM 962 N N . HIS A 1 119 ? -9.877 -6.888 1.871 1.00 94.69 119 HIS A N 1
ATOM 963 C CA . HIS A 1 119 ? -9.988 -5.747 2.785 1.00 94.69 119 HIS A CA 1
ATOM 964 C C . HIS A 1 119 ? -8.609 -5.233 3.192 1.00 94.69 119 HIS A C 1
ATOM 966 O O . HIS A 1 119 ? -7.775 -6.012 3.657 1.00 94.69 119 HIS A O 1
ATOM 972 N N . THR A 1 120 ? -8.367 -3.927 3.057 1.00 95.56 120 THR A N 1
ATOM 973 C CA . THR A 1 120 ? -7.125 -3.297 3.527 1.00 95.56 120 THR A CA 1
ATOM 974 C C . THR A 1 120 ? -7.041 -3.388 5.047 1.00 95.56 120 THR 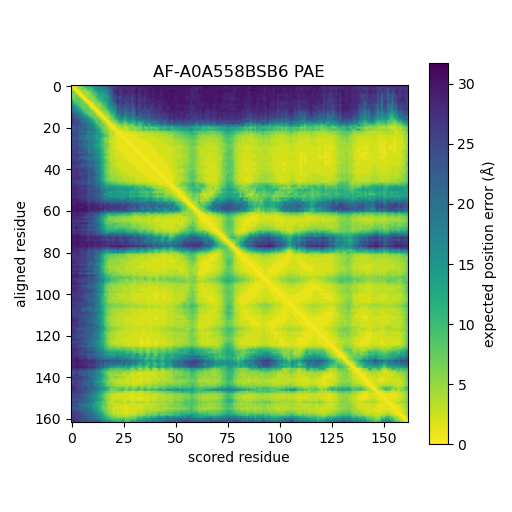A C 1
ATOM 976 O O . THR A 1 120 ? -7.893 -2.853 5.748 1.00 95.56 120 THR A O 1
ATOM 979 N N . ILE A 1 121 ? -6.001 -4.044 5.560 1.00 95.94 121 ILE A N 1
ATOM 980 C CA . ILE A 1 121 ? -5.738 -4.151 7.004 1.00 95.94 121 ILE A CA 1
ATOM 981 C C . ILE A 1 121 ? -4.653 -3.177 7.461 1.00 95.94 121 ILE A C 1
ATOM 983 O O . ILE A 1 121 ? -4.628 -2.765 8.621 1.00 95.94 121 ILE A O 1
ATOM 987 N N . TRP A 1 122 ? -3.770 -2.799 6.538 1.00 96.31 122 TRP A N 1
ATOM 988 C CA . TRP A 1 122 ? -2.687 -1.866 6.783 1.00 96.31 122 TRP A CA 1
ATOM 989 C C . TRP A 1 122 ? -2.274 -1.170 5.487 1.00 96.31 122 TRP A C 1
ATOM 991 O O . TRP A 1 122 ? -2.238 -1.786 4.420 1.00 96.31 122 TRP A O 1
ATOM 1001 N N . LEU A 1 123 ? -1.958 0.113 5.586 1.00 97.50 123 LEU A N 1
ATOM 1002 C CA . LEU A 1 123 ? -1.476 0.934 4.486 1.00 97.50 123 LEU A CA 1
ATOM 1003 C C . LEU A 1 123 ? -0.479 1.956 5.028 1.00 97.50 123 LEU A C 1
ATOM 1005 O O . LEU A 1 123 ? -0.690 2.537 6.088 1.00 97.50 123 LEU A O 1
ATOM 1009 N N . VAL A 1 124 ? 0.577 2.205 4.268 1.00 96.81 124 VAL A N 1
ATOM 1010 C CA . VAL A 1 124 ? 1.490 3.332 4.453 1.00 96.81 124 VAL A CA 1
ATOM 1011 C C . VAL A 1 124 ? 1.718 4.015 3.114 1.00 96.81 124 VAL A C 1
ATOM 1013 O O . VAL A 1 124 ? 1.926 3.343 2.100 1.00 96.81 124 VAL A O 1
ATOM 1016 N N . ILE A 1 125 ? 1.700 5.344 3.130 1.00 95.94 125 ILE A N 1
ATOM 1017 C CA . ILE A 1 125 ? 2.058 6.224 2.022 1.00 95.94 125 ILE A CA 1
ATOM 1018 C C . ILE A 1 125 ? 3.113 7.205 2.531 1.00 95.94 125 ILE A C 1
ATOM 1020 O O . ILE A 1 125 ? 2.892 7.949 3.489 1.00 95.94 125 ILE A O 1
ATOM 1024 N N . THR A 1 126 ? 4.279 7.187 1.898 1.00 93.00 126 THR A N 1
ATOM 1025 C CA . THR A 1 126 ? 5.473 7.922 2.323 1.00 93.00 126 THR A CA 1
ATOM 1026 C C . THR A 1 126 ? 5.834 9.023 1.350 1.00 93.00 126 THR A C 1
ATOM 1028 O O . THR A 1 126 ? 5.556 8.960 0.151 1.00 93.00 126 THR A O 1
ATOM 1031 N N . ARG A 1 127 ? 6.510 10.048 1.881 1.00 85.44 127 ARG A N 1
ATOM 1032 C CA . ARG A 1 127 ? 6.986 11.150 1.057 1.00 85.44 127 ARG A CA 1
ATOM 1033 C C . ARG A 1 127 ? 8.030 10.640 0.057 1.00 85.44 127 ARG A C 1
ATOM 1035 O O . ARG A 1 127 ? 8.941 9.905 0.454 1.00 85.44 127 ARG A O 1
ATOM 1042 N N . PRO A 1 128 ? 7.960 11.065 -1.209 1.00 76.88 128 PRO A N 1
ATOM 1043 C CA . PRO A 1 128 ? 9.081 10.910 -2.123 1.00 76.88 128 PRO A CA 1
ATOM 1044 C C . PRO A 1 128 ? 10.327 11.677 -1.679 1.00 76.88 128 PRO A C 1
ATOM 1046 O O . PRO A 1 128 ? 10.288 12.543 -0.807 1.00 76.88 128 PRO A O 1
ATOM 1049 N N . LEU A 1 129 ? 11.443 11.409 -2.351 1.00 71.19 129 LEU A N 1
ATOM 1050 C CA . LEU A 1 129 ? 12.648 12.216 -2.205 1.00 71.19 129 LEU A CA 1
ATOM 1051 C C . LEU A 1 129 ? 12.392 13.704 -2.544 1.00 71.19 129 LEU A C 1
ATOM 1053 O O . LEU A 1 129 ? 11.541 14.012 -3.390 1.00 71.19 129 LEU A O 1
ATOM 1057 N N . PRO A 1 130 ? 13.129 14.640 -1.922 1.00 63.81 130 PRO A N 1
ATOM 1058 C CA . PRO A 1 130 ? 13.145 16.037 -2.348 1.00 63.81 130 PRO A CA 1
ATOM 1059 C C . PRO A 1 130 ? 13.487 16.151 -3.841 1.00 63.81 130 PRO A C 1
ATOM 1061 O O . PRO A 1 130 ? 14.302 15.386 -4.349 1.00 63.81 130 PRO A O 1
ATOM 1064 N N . GLY A 1 131 ? 12.836 17.074 -4.554 1.00 62.00 131 GLY A N 1
ATOM 1065 C CA . GLY A 1 131 ? 13.043 17.268 -5.997 1.00 62.00 131 GLY A CA 1
ATOM 1066 C C . GLY A 1 131 ? 12.278 16.296 -6.902 1.00 62.00 131 GLY A C 1
ATOM 1067 O O . GLY A 1 131 ? 12.404 16.371 -8.123 1.00 62.00 131 GLY A O 1
ATOM 1068 N N . THR A 1 132 ? 11.455 15.402 -6.340 1.00 61.88 132 THR A N 1
ATOM 1069 C CA . THR A 1 132 ? 10.732 14.398 -7.137 1.00 61.88 132 THR A CA 1
ATOM 1070 C C . THR A 1 132 ? 9.304 14.792 -7.544 1.00 61.88 132 THR A C 1
ATOM 1072 O O . THR A 1 132 ? 8.679 14.022 -8.257 1.00 61.88 132 THR A O 1
ATOM 1075 N N . GLN A 1 133 ? 8.829 15.989 -7.174 1.00 55.69 133 GLN A N 1
ATOM 1076 C CA . GLN A 1 133 ? 7.418 16.410 -7.026 1.00 55.69 133 GLN A CA 1
ATOM 1077 C C . GLN A 1 133 ? 6.390 16.032 -8.111 1.00 55.69 133 GLN A C 1
ATOM 1079 O O . GLN A 1 133 ? 5.228 15.859 -7.760 1.00 55.69 133 GLN A O 1
ATOM 1084 N N . ASP A 1 134 ? 6.762 15.849 -9.376 1.00 56.69 134 ASP A N 1
ATOM 1085 C CA . ASP A 1 134 ? 5.775 15.880 -10.467 1.00 56.69 134 ASP A CA 1
ATOM 1086 C C . ASP A 1 134 ? 4.745 14.735 -10.511 1.00 56.69 134 ASP A C 1
ATOM 1088 O O . ASP A 1 134 ? 3.747 14.869 -11.216 1.00 56.69 134 ASP A O 1
ATOM 1092 N N . LYS A 1 135 ? 4.939 13.595 -9.824 1.00 61.41 135 LYS A N 1
ATOM 1093 C CA . LYS A 1 135 ? 4.070 12.402 -10.012 1.00 61.41 135 LYS A CA 1
ATOM 1094 C C . LYS A 1 135 ? 3.863 11.539 -8.759 1.00 61.41 135 LYS A C 1
ATOM 1096 O O . LYS A 1 135 ? 3.954 10.313 -8.827 1.00 61.41 135 LYS A O 1
ATOM 1101 N N . LEU A 1 136 ? 3.688 12.160 -7.592 1.00 69.19 136 LEU A N 1
ATOM 1102 C CA . LEU A 1 136 ? 3.816 11.496 -6.283 1.00 69.19 136 LEU A CA 1
ATOM 1103 C C . LEU A 1 136 ? 2.656 11.794 -5.341 1.00 69.19 136 LEU A C 1
ATOM 1105 O O . LEU A 1 136 ? 1.958 12.781 -5.5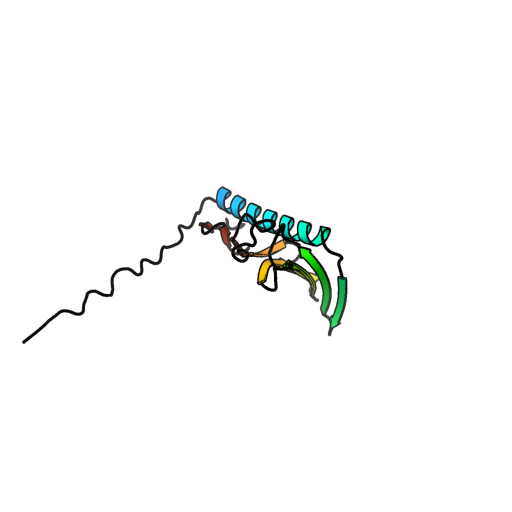71 1.00 69.19 136 LEU A O 1
ATOM 1109 N N . PRO A 1 137 ? 2.440 10.945 -4.312 1.00 78.19 137 PRO A N 1
ATOM 1110 C CA . PRO A 1 137 ? 1.224 11.012 -3.521 1.00 78.19 137 PRO A CA 1
ATOM 1111 C C . PRO A 1 137 ? 1.044 12.391 -2.884 1.00 78.19 137 PRO A C 1
ATOM 1113 O O . PRO A 1 137 ? 1.974 12.921 -2.267 1.00 78.19 137 PRO A O 1
ATOM 1116 N N . ARG A 1 138 ? -0.151 12.960 -3.061 1.00 85.31 138 ARG A N 1
ATOM 1117 C CA . ARG A 1 138 ? -0.539 14.279 -2.533 1.00 85.31 138 ARG A CA 1
ATOM 1118 C C . ARG A 1 138 ? -0.712 14.235 -1.023 1.00 85.3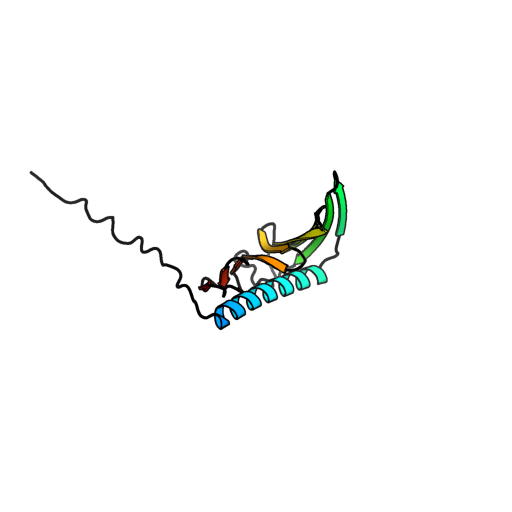1 138 ARG A C 1
ATOM 1120 O O . ARG A 1 138 ? -0.336 15.177 -0.332 1.00 85.31 138 ARG A O 1
ATOM 1127 N N . HIS A 1 139 ? -1.239 13.114 -0.547 1.00 90.19 139 HIS A N 1
ATOM 1128 C CA . HIS A 1 139 ? -1.510 12.843 0.852 1.00 90.19 139 HIS A CA 1
ATOM 1129 C C . HIS A 1 139 ? -0.571 11.772 1.388 1.00 90.19 139 HIS A C 1
ATOM 1131 O O . HIS A 1 139 ? -0.327 10.749 0.747 1.00 90.19 139 HIS A O 1
ATOM 1137 N N . LEU A 1 140 ? -0.042 12.007 2.585 1.00 93.19 140 LEU A N 1
ATOM 1138 C CA . LEU A 1 140 ? 0.880 11.099 3.254 1.00 93.19 140 LEU A CA 1
ATOM 1139 C C . LEU A 1 140 ? 0.233 10.539 4.503 1.00 93.19 140 LEU A C 1
ATOM 1141 O O . LEU A 1 140 ? -0.519 11.227 5.193 1.00 93.19 140 LEU A O 1
ATOM 1145 N N . GLY A 1 141 ? 0.558 9.298 4.845 1.00 94.44 141 GLY A N 1
ATOM 1146 C CA . GLY A 1 141 ? -0.099 8.720 5.993 1.00 94.44 141 GLY A CA 1
ATOM 1147 C C . GLY A 1 141 ? 0.096 7.244 6.212 1.00 94.44 141 GLY A C 1
ATOM 1148 O O . GLY A 1 141 ? 0.810 6.552 5.495 1.00 94.44 141 GLY A O 1
ATOM 1149 N N . ASN A 1 142 ? -0.589 6.777 7.242 1.00 95.44 142 ASN A N 1
ATOM 1150 C CA . ASN A 1 142 ? -0.661 5.382 7.620 1.00 95.44 142 ASN A CA 1
ATOM 1151 C C . ASN A 1 142 ? -2.099 5.086 8.005 1.00 95.44 142 ASN A C 1
ATOM 1153 O O . ASN A 1 142 ? -2.746 5.888 8.673 1.00 95.44 142 ASN A O 1
ATOM 1157 N N . TYR A 1 143 ? -2.575 3.913 7.643 1.00 94.56 143 TYR A N 1
ATOM 1158 C CA . TYR A 1 143 ? -3.862 3.406 8.065 1.00 94.56 143 TYR A CA 1
ATOM 1159 C C . TYR A 1 143 ? -3.665 2.016 8.654 1.00 94.56 143 TYR A C 1
ATOM 1161 O O . TYR A 1 143 ? -2.964 1.177 8.085 1.00 94.56 143 TYR A O 1
ATOM 1169 N N . LEU A 1 144 ? -4.289 1.785 9.805 1.00 92.75 144 LEU A N 1
ATOM 1170 C CA . LEU A 1 144 ? -4.355 0.487 10.449 1.00 92.75 144 LEU A CA 1
ATOM 1171 C C . LEU A 1 144 ? -5.818 0.201 10.781 1.00 92.75 144 LEU A C 1
ATOM 1173 O O . LEU A 1 144 ? -6.444 0.945 11.540 1.00 92.75 144 LEU A O 1
ATOM 1177 N N . ALA A 1 145 ? -6.349 -0.901 10.249 1.00 86.69 145 ALA A N 1
ATOM 1178 C CA . ALA A 1 145 ? -7.756 -1.258 10.427 1.00 86.69 145 ALA A CA 1
ATOM 1179 C C . ALA A 1 145 ? -8.162 -1.392 11.904 1.00 86.69 145 ALA A C 1
ATOM 1181 O O . ALA A 1 145 ? -9.317 -1.167 12.244 1.00 86.69 145 ALA A O 1
ATOM 1182 N N . SER A 1 146 ? -7.211 -1.702 12.790 1.00 82.31 146 SER A N 1
ATOM 1183 C CA . SER A 1 146 ? -7.454 -1.894 14.220 1.00 82.31 146 SER A CA 1
ATOM 1184 C C . SER A 1 146 ? -7.581 -0.607 15.043 1.00 82.31 146 SER A C 1
ATOM 1186 O O . SER A 1 146 ? -7.675 -0.711 16.264 1.00 82.31 146 SER A O 1
ATOM 1188 N N . GLY A 1 147 ? -7.576 0.591 14.440 1.00 83.00 147 GLY A N 1
ATOM 1189 C CA . GLY A 1 147 ? -8.156 1.734 15.154 1.00 83.00 147 GLY A CA 1
ATOM 1190 C C . GLY A 1 147 ? -7.617 3.131 14.895 1.00 83.00 147 GLY A C 1
ATOM 1191 O O . GLY A 1 147 ? -8.137 4.056 15.508 1.00 83.00 147 GLY A O 1
ATOM 1192 N N . PHE A 1 148 ? -6.625 3.358 14.034 1.00 88.62 148 PHE A N 1
ATOM 1193 C CA . PHE A 1 148 ? -6.212 4.736 13.748 1.00 88.62 148 PHE A CA 1
ATOM 1194 C C . PHE A 1 148 ? -5.789 4.949 12.302 1.00 88.62 148 PHE A C 1
ATOM 1196 O O . PHE A 1 148 ? -5.333 4.039 11.606 1.00 88.62 148 PHE A O 1
ATOM 1203 N N . VAL A 1 149 ? -5.906 6.203 11.882 1.00 94.12 149 VAL A N 1
ATOM 1204 C CA . VAL A 1 149 ? -5.368 6.709 10.628 1.00 94.12 149 VAL A CA 1
ATOM 1205 C C . VAL A 1 149 ? -4.532 7.948 10.919 1.00 94.12 149 VAL A C 1
ATOM 1207 O O . VAL A 1 149 ? -4.904 8.788 11.732 1.00 94.12 149 VAL A O 1
ATOM 1210 N N . THR A 1 150 ? -3.368 8.056 10.296 1.00 94.44 150 THR A N 1
ATOM 1211 C CA . THR A 1 150 ? -2.577 9.285 10.279 1.00 94.44 150 THR A CA 1
ATOM 1212 C C . THR A 1 150 ? -2.597 9.839 8.870 1.00 94.44 150 THR A C 1
ATOM 1214 O O . THR A 1 150 ? -2.167 9.125 7.972 1.00 94.44 150 THR A O 1
ATOM 1217 N N . LEU A 1 151 ? -3.052 11.073 8.682 1.00 94.69 151 LEU A N 1
ATOM 1218 C CA . LEU A 1 151 ? -3.106 11.766 7.394 1.00 94.69 151 LEU A CA 1
ATOM 1219 C C . LEU A 1 151 ? -2.443 13.137 7.552 1.00 94.69 151 LEU A C 1
ATOM 1221 O O . LEU A 1 151 ? -2.850 13.915 8.413 1.00 94.69 151 LEU A O 1
ATOM 1225 N N . ASP A 1 152 ? -1.411 13.413 6.756 1.00 92.06 152 ASP A N 1
ATOM 1226 C CA . ASP A 1 152 ? -0.672 14.683 6.718 1.00 92.06 152 ASP A CA 1
ATOM 1227 C C . ASP A 1 152 ? -0.279 15.198 8.115 1.00 92.06 152 ASP A C 1
ATOM 1229 O O . ASP A 1 152 ? -0.538 16.338 8.497 1.00 92.06 152 ASP A O 1
ATOM 1233 N N . SER A 1 153 ? 0.341 14.314 8.904 1.00 88.81 153 SER A N 1
ATOM 1234 C CA . SER A 1 153 ? 0.778 14.545 10.295 1.00 88.81 153 SER A CA 1
ATOM 1235 C C . SER A 1 153 ? -0.337 14.674 11.341 1.00 88.81 153 SER A C 1
ATOM 1237 O O . SER A 1 153 ? -0.036 14.778 12.530 1.00 88.81 153 SER A O 1
ATOM 1239 N N . LYS A 1 154 ? -1.615 14.609 10.953 1.00 92.19 154 LYS A N 1
ATOM 1240 C CA . LYS A 1 154 ? -2.750 14.539 11.885 1.00 92.19 154 LYS A CA 1
ATOM 1241 C C . LYS A 1 154 ? -3.103 13.088 12.179 1.00 92.19 154 LYS A C 1
ATOM 1243 O O . LYS A 1 154 ? -3.059 12.249 11.282 1.00 92.19 154 LYS A O 1
ATOM 1248 N N . ARG A 1 155 ? -3.467 12.781 13.425 1.00 93.00 155 ARG A N 1
ATOM 1249 C CA . ARG A 1 155 ? -3.880 11.437 13.851 1.00 93.00 155 ARG A CA 1
ATOM 1250 C C . ARG A 1 155 ? -5.372 11.431 14.154 1.00 93.00 155 ARG A C 1
ATOM 1252 O O . ARG A 1 1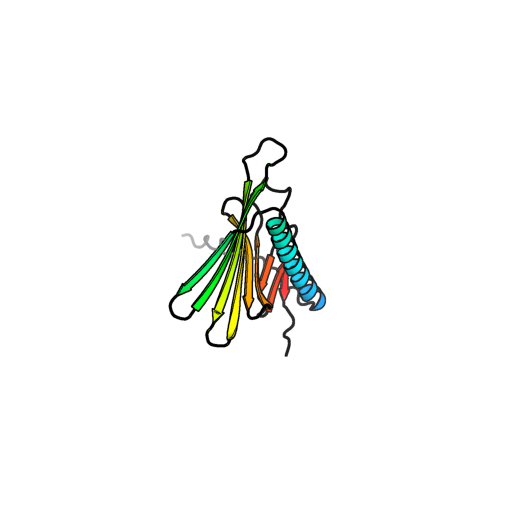55 ? -5.835 12.251 14.935 1.00 93.00 155 ARG A O 1
ATOM 1259 N N . TYR A 1 156 ? -6.094 10.478 13.583 1.00 93.12 156 TYR A N 1
ATOM 1260 C CA . TYR A 1 156 ? -7.525 10.294 13.778 1.00 93.12 156 TYR A CA 1
ATOM 1261 C C . TYR A 1 156 ? -7.791 8.906 14.356 1.00 93.12 156 TYR A C 1
ATOM 1263 O O . TYR A 1 156 ? -7.152 7.921 13.964 1.00 93.12 156 TYR A O 1
ATOM 1271 N N . LEU A 1 157 ? -8.730 8.830 15.294 1.00 92.19 157 LEU A N 1
ATOM 1272 C CA . LEU A 1 157 ? -9.205 7.569 15.853 1.00 92.19 157 LEU A CA 1
ATOM 1273 C C . LEU A 1 157 ? -10.379 7.059 15.019 1.00 92.19 157 LEU A C 1
ATOM 1275 O O . LEU A 1 157 ? -11.345 7.785 14.810 1.00 92.19 157 LEU A O 1
ATOM 1279 N N . LEU A 1 158 ? -10.306 5.815 14.554 1.00 90.12 158 LEU A N 1
ATOM 1280 C CA . LEU A 1 158 ? -11.407 5.216 13.804 1.00 90.12 158 LEU A CA 1
ATOM 1281 C C . LEU A 1 158 ? -12.506 4.734 14.759 1.00 90.12 158 LEU A C 1
ATOM 1283 O O . LEU A 1 158 ? -12.179 4.192 15.821 1.00 90.12 158 LEU A O 1
ATOM 1287 N N . PRO A 1 159 ? -13.791 4.884 14.389 1.00 86.50 159 PRO A N 1
ATOM 1288 C CA . PRO A 1 159 ? -14.880 4.321 15.171 1.00 86.50 159 PRO A CA 1
ATOM 1289 C C . PRO A 1 159 ? -14.742 2.798 15.222 1.00 86.50 159 PRO A C 1
ATOM 1291 O O . PRO A 1 159 ? -14.406 2.154 14.223 1.00 86.50 159 PRO A O 1
ATOM 1294 N N . ARG A 1 160 ? -14.987 2.217 16.398 1.00 81.62 160 ARG A N 1
ATOM 1295 C CA . ARG A 1 160 ? -15.096 0.765 16.531 1.00 81.62 160 ARG A CA 1
ATOM 1296 C C . ARG A 1 160 ? -16.424 0.352 15.912 1.00 81.62 160 ARG A C 1
ATOM 1298 O O . ARG A 1 160 ? -17.458 0.903 16.268 1.00 81.62 160 ARG A O 1
ATOM 1305 N N . VAL A 1 161 ? -16.370 -0.571 14.961 1.00 67.38 161 VAL A N 1
ATOM 1306 C CA . VAL A 1 161 ? -17.570 -1.258 14.486 1.00 67.38 161 VAL A CA 1
ATOM 1307 C C . VAL A 1 161 ? -17.790 -2.391 15.482 1.00 67.38 161 VAL A C 1
ATOM 1309 O O . VAL A 1 161 ? -16.962 -3.302 15.540 1.00 67.38 161 VAL A O 1
ATOM 1312 N N . GLU A 1 162 ? -18.793 -2.239 16.343 1.00 50.78 162 GLU A N 1
ATOM 1313 C CA . GLU A 1 162 ? -19.279 -3.310 17.225 1.00 50.78 162 GLU A CA 1
ATOM 1314 C C . GLU A 1 162 ? -20.098 -4.335 16.436 1.00 50.78 162 GLU A C 1
ATOM 1316 O O . GLU A 1 162 ? -20.795 -3.925 15.477 1.00 50.78 162 GLU A O 1
#

Foldseek 3Di:
DDDDDDPPDPPDPPVVPQDEAAPQVVQVVLVVLQVVLQVVLVVVQVVQWDKDKDWDDDDQKTKIKIKTWDWDDDPDDDDTKIKMKMKIWIQDPVRKIKIWIFIDIPNHTQKIFIDINNHTQKIFGDDDDPPPPDRGRPWGWIDGPVFWIAIPSHIYTHDDDD